Protein AF-A0AAI9C8G8-F1 (afdb_monomer)

pLDDT: mean 75.4, std 15.69, range [45.38, 94.12]

Radius of gyration: 25.97 Å; Cα contacts (8 Å, |Δi|>4): 205; chains: 1; bounding box: 54×42×58 Å

Nearest PDB structures (foldseek):
  4r0k-assembly1_A  TM=8.212E-01  e=2.078E-02  Bacteroides thetaiotaomicron VPI-5482
  3npf-assembly1_B  TM=8.131E-01  e=4.890E-02  Bacteroides ovatus ATCC 8483
  3pvq-assembly1_B  TM=8.186E-01  e=7.720E-02  Bacteroides thetaiotaomicron VPI-5482
  3h41-assembly1_A  TM=6.139E-01  e=8.013E-01  Bacillus cereus ATCC 10987
  6tjb-assembly1_A  TM=3.980E-01  e=1.997E+00  synthetic construct

Organism: Stenotrophomonas maltophilia (NCBI:txid40324)

InterPro domains:
  IPR003646 SH3-like domain, bacterial-type [PF08239] (14-59)

Structure (mmCIF, N/CA/C/O backbone):
data_AF-A0AAI9C8G8-F1
#
_entry.id   AF-A0AAI9C8G8-F1
#
loop_
_atom_site.group_PDB
_atom_site.id
_atom_site.type_symbol
_atom_site.label_atom_id
_atom_site.label_alt_id
_atom_site.label_comp_id
_atom_site.label_asym_id
_atom_site.label_entity_id
_atom_site.label_seq_id
_atom_site.pdbx_PDB_ins_code
_atom_site.Cartn_x
_atom_site.Cartn_y
_atom_site.Cartn_z
_atom_site.occupancy
_atom_site.B_iso_or_equiv
_atom_site.auth_seq_id
_atom_site.auth_comp_id
_atom_site.auth_asym_id
_atom_site.auth_atom_id
_atom_site.pdbx_PDB_model_num
ATOM 1 N N . MET A 1 1 ? -16.874 12.523 9.804 1.00 65.81 1 MET A N 1
ATOM 2 C CA . MET A 1 1 ? -16.805 12.320 8.339 1.00 65.81 1 MET A CA 1
ATOM 3 C C . MET A 1 1 ? -15.520 11.570 8.047 1.00 65.81 1 MET A C 1
ATOM 5 O O . MET A 1 1 ? -14.552 11.804 8.759 1.00 65.81 1 MET A O 1
ATOM 9 N N . ALA A 1 2 ? -15.529 10.634 7.101 1.00 83.88 2 ALA A N 1
ATOM 10 C CA . ALA A 1 2 ? -14.325 9.895 6.739 1.00 83.88 2 ALA A CA 1
ATOM 11 C C . ALA A 1 2 ? -13.574 10.642 5.628 1.00 83.88 2 ALA A C 1
ATOM 13 O O . ALA A 1 2 ? -14.201 11.152 4.702 1.00 83.88 2 ALA A O 1
ATOM 14 N N . GLU A 1 3 ? -12.252 10.714 5.727 1.00 87.56 3 GLU A N 1
ATOM 15 C CA . GLU A 1 3 ? -11.398 11.429 4.778 1.00 87.56 3 GLU A CA 1
ATOM 16 C C . GLU A 1 3 ? -10.596 10.434 3.947 1.00 87.56 3 GLU A C 1
ATOM 18 O O . GLU A 1 3 ? -10.017 9.496 4.492 1.00 87.56 3 GLU A O 1
ATOM 23 N N . THR A 1 4 ? -10.510 10.640 2.635 1.00 90.44 4 THR A N 1
ATOM 24 C CA . THR A 1 4 ? -9.617 9.831 1.796 1.00 90.44 4 THR A CA 1
ATOM 25 C C . THR A 1 4 ? -8.235 10.469 1.786 1.00 90.44 4 THR A C 1
ATOM 27 O O . THR A 1 4 ? -8.086 11.632 1.427 1.00 90.44 4 THR A O 1
ATOM 30 N N . GLN A 1 5 ? -7.225 9.707 2.187 1.00 91.56 5 GLN A N 1
ATOM 31 C CA . GLN A 1 5 ? -5.823 10.110 2.204 1.00 91.56 5 GLN A CA 1
ATOM 32 C C . GLN A 1 5 ? -5.008 9.104 1.390 1.00 91.56 5 GLN A C 1
ATOM 34 O O . GLN A 1 5 ? -5.410 7.954 1.231 1.00 91.56 5 GLN A O 1
ATOM 39 N N . PHE A 1 6 ? -3.838 9.505 0.913 1.00 91.06 6 PHE A N 1
ATOM 40 C CA . PHE A 1 6 ? -2.932 8.633 0.172 1.00 91.06 6 PHE A CA 1
ATOM 41 C C . PHE A 1 6 ? -1.659 8.376 0.969 1.00 91.06 6 PHE A C 1
ATOM 43 O O . PHE A 1 6 ? -1.231 9.203 1.778 1.00 91.06 6 PHE A O 1
ATOM 50 N N . VAL A 1 7 ? -1.048 7.216 0.751 1.00 91.75 7 VAL A N 1
ATOM 51 C CA . VAL A 1 7 ? 0.224 6.859 1.381 1.00 91.75 7 VAL A CA 1
ATOM 52 C C . VAL A 1 7 ? 1.364 7.630 0.719 1.00 91.75 7 VAL A C 1
ATOM 54 O O . VAL A 1 7 ? 1.617 7.430 -0.464 1.00 91.75 7 VAL A O 1
ATOM 57 N N . SER A 1 8 ? 2.087 8.462 1.475 1.00 90.06 8 SER A N 1
ATOM 58 C CA . SER A 1 8 ? 3.183 9.305 0.959 1.00 90.06 8 SER A CA 1
ATOM 59 C C . SER A 1 8 ? 4.558 8.625 0.933 1.00 90.06 8 SER A C 1
ATOM 61 O O . SER A 1 8 ? 5.524 9.193 0.429 1.00 90.06 8 SER A O 1
ATOM 63 N N . THR A 1 9 ? 4.664 7.406 1.461 1.00 87.19 9 THR A N 1
ATOM 64 C CA . THR A 1 9 ? 5.906 6.620 1.556 1.00 87.19 9 THR A CA 1
ATOM 65 C C . THR A 1 9 ? 5.833 5.356 0.705 1.00 87.19 9 THR A C 1
ATOM 67 O O . THR A 1 9 ? 4.749 4.897 0.389 1.00 87.19 9 THR A O 1
ATOM 70 N N . SER A 1 10 ? 6.962 4.731 0.367 1.00 85.62 10 SER A N 1
ATOM 71 C CA . SER A 1 10 ? 6.972 3.484 -0.416 1.00 85.62 10 SER A CA 1
ATOM 72 C C . SER A 1 10 ? 6.298 2.309 0.286 1.00 85.62 10 SER A C 1
ATOM 74 O O . SER A 1 10 ? 5.770 1.408 -0.366 1.00 85.62 10 SER A O 1
ATOM 76 N N . THR A 1 11 ? 6.332 2.278 1.616 1.00 87.44 11 THR A N 1
ATOM 77 C CA . THR A 1 11 ? 5.690 1.229 2.404 1.00 87.44 11 THR A CA 1
ATOM 78 C C . THR A 1 11 ? 5.211 1.798 3.728 1.00 87.44 11 THR A C 1
ATOM 80 O O . THR A 1 11 ? 6.005 2.296 4.527 1.00 87.44 11 THR A O 1
ATOM 83 N N . LEU A 1 12 ? 3.909 1.686 3.981 1.00 90.75 12 LEU A N 1
ATOM 84 C CA . LEU A 1 12 ? 3.279 2.123 5.220 1.00 90.75 12 LEU A CA 1
ATOM 85 C C . LEU A 1 12 ? 2.836 0.919 6.042 1.00 90.75 12 LEU A C 1
ATOM 87 O O . LEU A 1 12 ? 2.094 0.060 5.576 1.00 90.75 12 LEU A O 1
ATOM 91 N N . ASN A 1 13 ? 3.288 0.856 7.290 1.00 92.75 13 ASN A N 1
ATOM 92 C CA . ASN A 1 13 ? 2.928 -0.235 8.184 1.00 92.75 13 ASN A CA 1
ATOM 93 C C . ASN A 1 13 ? 1.539 -0.002 8.782 1.00 92.75 13 ASN A C 1
ATOM 95 O O . ASN A 1 13 ? 1.304 1.008 9.447 1.00 92.75 13 ASN A O 1
ATOM 99 N N . GLN A 1 14 ? 0.659 -0.982 8.607 1.00 92.25 14 GLN A N 1
ATOM 100 C CA . GLN A 1 14 ? -0.638 -1.040 9.262 1.00 92.25 14 GLN A CA 1
ATOM 101 C C . GLN A 1 14 ? -0.499 -1.793 10.583 1.00 92.25 14 GLN A C 1
ATOM 103 O O . GLN A 1 14 ? 0.020 -2.911 10.622 1.00 92.25 14 GLN A O 1
ATOM 108 N N . ARG A 1 15 ? -0.952 -1.182 11.675 1.00 93.62 15 ARG A N 1
ATOM 109 C CA . 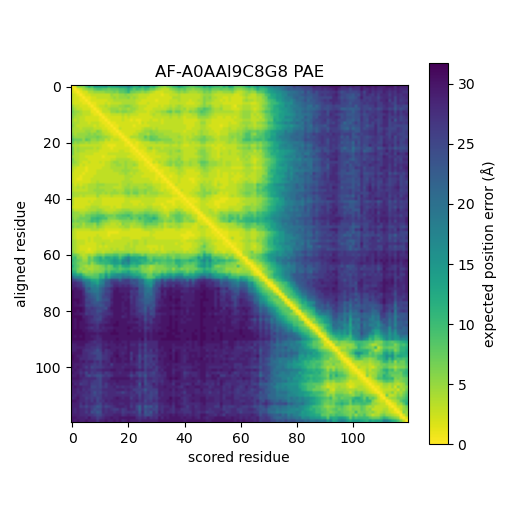ARG A 1 15 ? -0.833 -1.716 13.035 1.00 93.62 15 ARG A CA 1
ATOM 110 C C . ARG A 1 15 ? -2.197 -1.966 13.665 1.00 93.62 15 ARG A C 1
ATOM 112 O O . ARG A 1 15 ? -3.173 -1.317 13.299 1.00 93.62 15 ARG A O 1
ATOM 119 N N . SER A 1 16 ? -2.260 -2.893 14.618 1.00 92.25 16 SER A N 1
ATOM 120 C CA . SER A 1 16 ? -3.485 -3.195 15.380 1.00 92.25 16 SER A CA 1
ATOM 121 C C . SER A 1 16 ? -3.882 -2.080 16.356 1.00 92.25 16 SER A C 1
ATOM 123 O O . SER A 1 16 ? -5.043 -1.932 16.717 1.00 92.25 16 SER A O 1
ATOM 125 N N . SER A 1 17 ? -2.913 -1.283 16.799 1.00 90.44 17 SER A N 1
ATOM 126 C CA . SER A 1 17 ? -3.096 -0.148 17.706 1.00 90.44 17 SER A CA 1
ATOM 127 C C . SER A 1 17 ? -2.006 0.901 17.453 1.00 90.44 17 SER A C 1
ATOM 129 O O . SER A 1 17 ? -0.997 0.585 16.804 1.00 90.44 17 SER A O 1
ATOM 131 N N . PRO A 1 18 ? -2.166 2.141 17.950 1.00 87.44 18 PRO A N 1
ATOM 132 C CA . PRO A 1 18 ? -1.075 3.110 18.009 1.00 87.44 18 PRO A CA 1
ATOM 133 C C . PRO A 1 18 ? 0.150 2.472 18.674 1.00 87.44 18 PRO A C 1
ATOM 135 O O . PRO A 1 18 ? 0.033 1.929 19.769 1.00 87.44 18 PRO A O 1
ATOM 138 N N . ASN A 1 19 ? 1.302 2.465 17.997 1.00 85.94 19 ASN A N 1
ATOM 139 C CA . ASN A 1 19 ? 2.525 1.767 18.437 1.00 85.94 19 ASN A CA 1
ATOM 140 C C . ASN A 1 19 ? 2.405 0.240 18.655 1.00 85.94 19 ASN A C 1
ATOM 142 O O . ASN A 1 19 ? 3.329 -0.382 19.171 1.00 85.94 19 ASN A O 1
ATOM 146 N N . GLY A 1 20 ? 1.314 -0.392 18.221 1.00 87.12 20 GLY A N 1
ATOM 147 C CA . GLY A 1 20 ? 1.078 -1.827 18.383 1.00 87.12 20 GLY A CA 1
ATOM 148 C C . GLY A 1 20 ? 1.799 -2.716 17.374 1.00 87.12 20 GLY A C 1
ATOM 149 O O . GLY A 1 20 ? 2.660 -2.279 16.601 1.00 87.12 20 GLY A O 1
ATOM 150 N N . LYS A 1 21 ? 1.393 -3.988 17.333 1.00 91.38 21 LYS A N 1
ATOM 151 C CA . LYS A 1 21 ? 1.914 -4.976 16.382 1.00 91.38 21 LYS A CA 1
ATOM 152 C C . LYS A 1 21 ? 1.552 -4.592 14.947 1.00 91.38 21 LYS A C 1
ATOM 154 O O . LYS A 1 21 ? 0.435 -4.157 14.669 1.00 91.38 21 LYS A O 1
ATOM 159 N N . ILE A 1 22 ? 2.498 -4.786 14.031 1.00 92.88 22 ILE A N 1
ATOM 160 C CA . ILE A 1 22 ? 2.269 -4.631 12.591 1.00 92.88 22 ILE A CA 1
ATOM 161 C C . ILE A 1 22 ? 1.449 -5.831 12.108 1.00 92.88 22 ILE A C 1
ATOM 163 O O . ILE A 1 22 ? 1.879 -6.974 12.245 1.00 9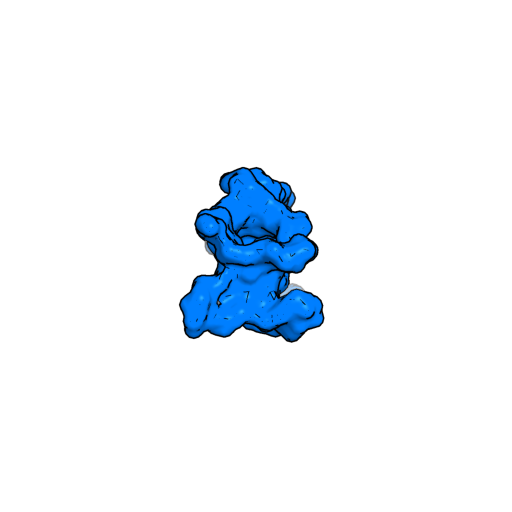2.88 22 ILE A O 1
ATOM 167 N N . ILE A 1 23 ? 0.266 -5.552 11.566 1.00 91.25 23 ILE A N 1
ATOM 168 C CA . ILE A 1 23 ? -0.693 -6.537 11.043 1.00 91.25 23 ILE A CA 1
ATOM 169 C C . ILE A 1 23 ? -0.728 -6.564 9.513 1.00 91.25 23 ILE A C 1
ATOM 171 O O . ILE A 1 23 ? -1.267 -7.497 8.932 1.00 91.25 23 ILE A O 1
ATOM 175 N N . GLY A 1 24 ? -0.151 -5.554 8.858 1.00 89.81 24 GLY A N 1
ATOM 176 C CA . GLY A 1 24 ? -0.139 -5.446 7.406 1.00 89.81 24 GLY A CA 1
ATOM 177 C C . GLY A 1 24 ? 0.771 -4.330 6.908 1.00 89.81 24 GLY A C 1
ATOM 178 O O . GLY A 1 24 ? 1.378 -3.595 7.693 1.00 89.81 24 GLY A O 1
ATOM 179 N N . ARG A 1 25 ? 0.870 -4.207 5.584 1.00 90.12 25 ARG A N 1
ATOM 180 C CA . ARG A 1 25 ? 1.626 -3.156 4.897 1.00 90.12 25 ARG A CA 1
ATOM 181 C C . ARG A 1 25 ? 0.824 -2.651 3.704 1.00 90.12 25 ARG A C 1
ATOM 183 O O . ARG A 1 25 ? 0.168 -3.446 3.041 1.00 90.12 25 ARG A O 1
ATOM 190 N N . LEU A 1 26 ? 0.899 -1.352 3.459 1.00 89.19 26 LEU A N 1
ATOM 191 C CA . LEU A 1 26 ? 0.291 -0.655 2.330 1.00 89.19 26 LEU A CA 1
ATOM 192 C C . LEU A 1 26 ? 1.404 -0.132 1.424 1.00 89.19 26 LEU A C 1
ATOM 194 O O . LEU A 1 26 ? 2.471 0.248 1.926 1.00 89.19 26 LEU A O 1
ATOM 198 N N . ALA A 1 27 ? 1.174 -0.131 0.115 1.00 87.88 27 ALA A 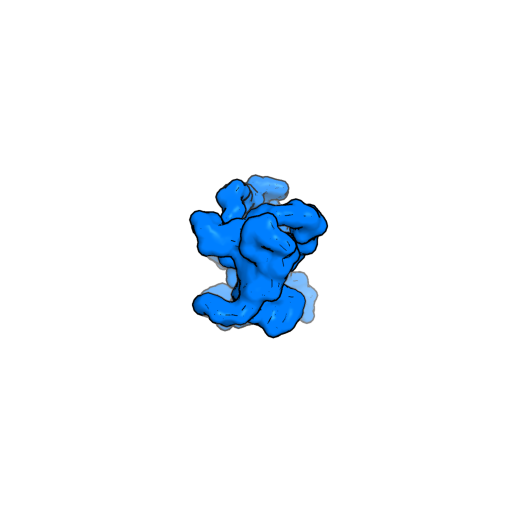N 1
ATOM 199 C CA . ALA A 1 27 ? 2.120 0.418 -0.839 1.00 87.88 27 ALA A CA 1
ATOM 200 C C . ALA A 1 27 ? 1.994 1.946 -0.895 1.00 87.88 27 ALA A C 1
ATOM 202 O O . ALA A 1 27 ? 0.991 2.537 -0.490 1.00 87.88 27 ALA A O 1
ATOM 203 N N . GLY A 1 28 ? 3.041 2.604 -1.382 1.00 86.06 28 GLY A N 1
ATOM 204 C CA . GLY A 1 28 ? 2.976 4.034 -1.657 1.00 86.06 28 GLY A CA 1
ATOM 205 C C . GLY A 1 28 ? 1.978 4.356 -2.755 1.00 86.06 28 GLY A C 1
ATOM 206 O O . GLY A 1 28 ? 1.906 3.655 -3.761 1.00 86.06 28 GLY A O 1
ATOM 207 N N . GLY A 1 29 ? 1.218 5.431 -2.559 1.00 85.88 29 GLY A N 1
ATOM 208 C CA . GLY A 1 29 ? 0.153 5.839 -3.469 1.00 85.88 29 GLY A CA 1
ATOM 209 C C . GLY A 1 29 ? -1.179 5.120 -3.251 1.00 85.88 29 GLY A C 1
ATOM 210 O O . GLY A 1 29 ? -2.169 5.553 -3.835 1.00 85.88 29 GLY A O 1
ATOM 211 N N . ASP A 1 30 ? -1.249 4.098 -2.389 1.00 86.88 30 ASP A N 1
ATOM 212 C CA . ASP A 1 30 ? -2.533 3.500 -2.011 1.00 86.88 30 ASP A CA 1
ATOM 213 C C . ASP A 1 30 ? -3.438 4.545 -1.345 1.00 86.88 30 ASP A C 1
ATOM 215 O O . ASP A 1 30 ? -2.999 5.332 -0.497 1.00 86.88 30 ASP A O 1
ATOM 219 N N . SER A 1 31 ? -4.720 4.534 -1.710 1.00 89.25 31 SER A N 1
ATOM 220 C CA . SER A 1 31 ? -5.752 5.343 -1.065 1.00 89.25 31 SER A CA 1
ATOM 221 C C . SER A 1 31 ? -6.284 4.634 0.179 1.00 89.25 31 SER A C 1
ATOM 223 O O . SER A 1 31 ? -6.744 3.493 0.104 1.00 89.25 31 SER A O 1
ATOM 225 N N . VAL A 1 32 ? -6.284 5.322 1.316 1.00 90.88 32 VAL A N 1
ATOM 226 C CA . VAL A 1 32 ? -6.860 4.853 2.576 1.00 90.88 32 VAL A CA 1
ATOM 227 C C . VAL A 1 32 ? -7.913 5.822 3.086 1.00 90.88 32 VAL A C 1
ATOM 229 O O . VAL A 1 32 ? -7.745 7.038 3.045 1.00 90.88 32 VAL A O 1
ATOM 232 N N . VAL A 1 33 ? -8.999 5.270 3.616 1.00 91.69 33 VAL A N 1
ATOM 233 C CA . VAL A 1 33 ? -10.069 6.054 4.232 1.00 91.69 33 VAL A CA 1
ATOM 234 C C . VAL A 1 33 ? -9.786 6.180 5.723 1.00 91.69 33 VAL A C 1
ATOM 236 O O . VAL A 1 33 ? -9.782 5.184 6.445 1.00 91.69 33 VAL A O 1
ATOM 239 N N . VAL A 1 34 ? -9.530 7.398 6.185 1.00 92.62 34 VAL A N 1
ATOM 240 C CA . VAL A 1 34 ? -9.314 7.740 7.589 1.00 92.62 34 VAL A CA 1
ATOM 241 C C . VAL A 1 34 ? -10.654 8.059 8.237 1.00 92.62 34 VAL A C 1
ATOM 243 O O . VAL A 1 34 ? -11.339 9.002 7.854 1.00 92.62 34 VAL A O 1
ATOM 246 N N . TYR A 1 35 ? -11.016 7.273 9.244 1.00 91.88 35 TYR A N 1
ATOM 247 C CA . TYR A 1 35 ? -12.245 7.449 10.017 1.00 91.88 35 TYR A CA 1
ATOM 248 C C . TYR A 1 35 ? -12.030 8.322 11.251 1.00 91.88 35 TYR A C 1
ATOM 250 O O . TYR A 1 35 ? -12.934 9.039 11.666 1.00 91.88 35 TYR A O 1
ATOM 258 N N . GLU A 1 36 ? -10.840 8.243 11.848 1.00 89.50 36 GLU A N 1
ATOM 259 C CA . GLU A 1 36 ? -10.508 8.940 13.088 1.00 89.50 36 GLU A CA 1
ATOM 260 C C . GLU A 1 36 ? -9.011 9.254 13.118 1.00 89.50 36 GLU A C 1
ATOM 262 O O . GLU A 1 36 ? -8.197 8.441 12.675 1.00 89.50 36 GLU A O 1
ATOM 267 N N . ARG A 1 37 ? -8.627 10.413 13.656 1.00 89.44 37 ARG A N 1
ATOM 268 C CA . ARG A 1 37 ? -7.225 10.755 13.921 1.00 89.44 37 ARG A CA 1
ATOM 269 C C . ARG A 1 37 ? -7.021 10.915 15.417 1.00 89.44 37 ARG A C 1
ATOM 271 O O . ARG A 1 37 ? -7.738 11.665 16.070 1.00 89.44 37 ARG A O 1
ATOM 278 N N . LYS A 1 38 ? -6.012 10.230 15.943 1.00 88.44 38 LYS A N 1
ATOM 279 C CA . LYS A 1 38 ? -5.612 10.276 17.345 1.00 88.44 38 LYS A CA 1
ATOM 280 C C . LYS A 1 38 ? -4.122 10.591 17.428 1.00 88.44 38 LYS A C 1
ATOM 282 O O . LYS A 1 38 ? -3.273 9.700 17.362 1.00 88.44 38 LYS A O 1
ATOM 287 N N . GLY A 1 39 ? -3.812 11.882 17.532 1.00 89.50 39 GLY A N 1
ATOM 288 C CA . GLY A 1 39 ? -2.438 12.387 17.517 1.00 89.50 39 GLY A CA 1
ATOM 289 C C . GLY A 1 39 ? -1.720 12.026 16.214 1.00 89.50 39 GLY A C 1
ATOM 290 O O . GLY A 1 39 ? -2.190 12.346 15.124 1.00 89.50 39 GLY A O 1
ATOM 291 N N . GLU A 1 40 ? -0.598 11.313 16.321 1.00 91.75 40 GLU A N 1
ATOM 292 C CA . GLU A 1 40 ? 0.211 10.898 15.163 1.00 91.75 40 GLU A CA 1
ATOM 293 C C . GLU A 1 40 ? -0.340 9.672 14.417 1.00 91.75 40 GLU A C 1
ATOM 295 O O . GLU A 1 40 ? 0.273 9.205 13.456 1.00 91.75 40 GLU A O 1
ATOM 300 N N . TRP A 1 41 ? -1.490 9.147 14.843 1.00 93.50 41 TRP A N 1
ATOM 301 C CA . TRP A 1 41 ? -2.089 7.935 14.298 1.00 93.50 41 TRP A CA 1
ATOM 302 C C . TRP A 1 41 ? -3.448 8.212 13.665 1.00 93.50 41 TRP A C 1
ATOM 304 O O . TRP A 1 41 ? -4.276 8.930 14.218 1.00 93.50 41 TRP A O 1
ATOM 314 N N . ALA A 1 42 ? -3.695 7.589 12.522 1.00 93.56 42 ALA A N 1
ATOM 315 C CA . ALA A 1 42 ? -4.960 7.618 11.810 1.00 93.56 42 ALA A CA 1
ATOM 316 C C . ALA A 1 42 ? -5.567 6.214 11.790 1.00 93.56 42 ALA A C 1
ATOM 318 O O . ALA A 1 42 ? -4.908 5.236 11.421 1.00 93.56 42 ALA A O 1
ATOM 319 N N . ARG A 1 43 ? -6.832 6.104 12.188 1.00 92.75 43 ARG A N 1
ATOM 320 C CA . ARG A 1 43 ? -7.618 4.879 12.104 1.00 92.75 43 ARG A CA 1
ATOM 321 C C . ARG A 1 43 ? -8.191 4.753 10.700 1.00 92.75 43 ARG A C 1
ATOM 323 O O . ARG A 1 43 ? -9.006 5.569 10.283 1.00 92.75 43 ARG A O 1
ATOM 330 N N . VAL A 1 44 ? -7.816 3.682 10.008 1.00 92.62 44 VAL A N 1
ATOM 331 C CA . VAL A 1 44 ? -8.231 3.374 8.625 1.00 92.62 44 VAL A CA 1
ATOM 332 C C . VAL A 1 44 ? -9.197 2.189 8.545 1.00 92.62 44 VAL A C 1
ATOM 334 O O . VAL A 1 44 ? -9.228 1.434 7.580 1.00 92.62 44 VAL A O 1
ATOM 337 N N . SER A 1 45 ? -9.948 1.965 9.619 1.00 90.50 45 SER A N 1
ATOM 338 C CA . SER A 1 45 ? -10.906 0.863 9.753 1.00 90.50 45 SER A CA 1
ATOM 339 C C . SER A 1 45 ? -12.255 1.423 10.164 1.00 90.50 45 SER A C 1
ATOM 341 O O . SER A 1 45 ? -12.317 2.251 11.076 1.00 90.50 45 SER A O 1
ATOM 343 N N . ALA A 1 46 ? -13.311 0.941 9.514 1.00 84.75 46 ALA A N 1
ATOM 344 C CA . ALA A 1 46 ? -14.680 1.277 9.867 1.00 84.75 46 ALA A CA 1
ATOM 345 C C . ALA A 1 46 ? -15.037 0.792 11.287 1.00 84.75 46 ALA A C 1
ATOM 347 O O . ALA A 1 46 ? -14.282 0.070 11.953 1.00 84.75 46 ALA A O 1
ATOM 348 N N . GLN A 1 47 ? -16.210 1.190 11.772 1.00 79.38 47 GLN A N 1
ATOM 349 C CA . GLN A 1 47 ? -16.750 0.618 13.001 1.00 79.38 47 GLN A CA 1
ATOM 350 C C . GLN A 1 47 ? -17.164 -0.845 12.761 1.00 79.38 47 GLN A C 1
ATOM 352 O O . GLN A 1 47 ? -17.679 -1.172 11.697 1.00 79.38 47 GLN A O 1
ATOM 357 N N . GLY A 1 48 ? -16.885 -1.734 13.719 1.00 79.88 48 GLY A N 1
ATOM 358 C CA . GLY A 1 48 ? -17.196 -3.171 13.620 1.00 79.88 48 GLY A CA 1
ATOM 359 C C . GLY A 1 48 ? -16.123 -4.053 12.963 1.00 79.88 48 GLY A C 1
ATOM 360 O O . GLY A 1 48 ? -16.202 -5.271 13.060 1.00 79.88 48 GLY A O 1
ATOM 361 N N . VAL A 1 49 ? -15.082 -3.473 12.356 1.00 85.69 49 VAL A N 1
ATOM 362 C CA . VAL A 1 49 ? -13.899 -4.206 11.858 1.00 85.69 49 VAL A CA 1
ATOM 363 C C . VAL A 1 49 ? -12.694 -4.011 12.784 1.00 85.69 49 VAL A C 1
ATOM 365 O O . VAL A 1 49 ? -12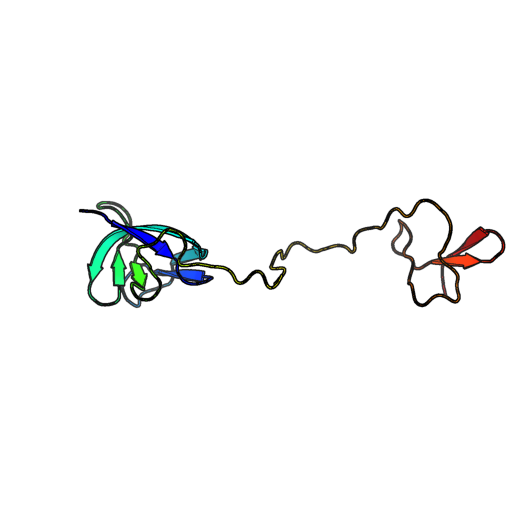.619 -2.991 13.478 1.00 85.69 49 VAL A O 1
ATOM 368 N N . PRO A 1 50 ? -11.728 -4.958 12.808 1.00 85.56 50 PRO A N 1
ATOM 369 C CA . PRO A 1 50 ? -10.545 -4.851 13.655 1.00 85.56 50 PRO A CA 1
ATOM 370 C C . PRO A 1 50 ? -9.813 -3.534 13.410 1.00 85.56 50 PRO A C 1
ATOM 372 O O . PRO A 1 50 ? -9.540 -3.158 12.263 1.00 85.56 50 PRO A O 1
ATOM 375 N N . ALA A 1 51 ? -9.505 -2.850 14.513 1.00 87.06 51 ALA A N 1
ATOM 376 C CA . ALA A 1 51 ? -8.898 -1.535 14.487 1.00 87.06 51 ALA A CA 1
ATOM 377 C C . ALA A 1 51 ? -7.548 -1.590 13.764 1.00 87.06 51 ALA A C 1
ATOM 379 O O . ALA A 1 51 ? -6.623 -2.302 14.151 1.00 87.06 51 ALA A O 1
ATOM 380 N N . LYS A 1 52 ? -7.457 -0.823 12.686 1.00 92.56 52 LYS A N 1
ATOM 381 C CA . LYS A 1 52 ? -6.257 -0.667 11.875 1.00 92.56 52 LYS A CA 1
ATOM 382 C C . LYS A 1 52 ? -5.797 0.772 11.960 1.00 92.56 52 LYS A C 1
ATOM 384 O O . LYS A 1 52 ? -6.548 1.685 11.615 1.00 92.56 52 LYS A O 1
ATOM 389 N N . TRP A 1 53 ? -4.560 0.945 12.394 1.00 94.12 53 TRP A N 1
ATOM 390 C CA . TRP A 1 53 ? -3.923 2.230 12.619 1.00 94.12 53 TRP A CA 1
ATOM 391 C C . TRP A 1 53 ? -2.716 2.385 11.708 1.00 94.12 53 TRP A C 1
ATOM 393 O O . TRP A 1 53 ? -1.929 1.454 11.528 1.00 94.12 53 TRP A O 1
ATOM 403 N N . VAL A 1 54 ? -2.566 3.574 11.145 1.00 94.06 54 VAL A N 1
ATOM 404 C CA . VAL A 1 54 ? -1.427 3.966 10.317 1.00 94.06 54 VAL A CA 1
ATOM 405 C C . VAL A 1 54 ? -0.886 5.309 10.797 1.00 94.06 54 VAL A C 1
ATOM 407 O O . VAL A 1 54 ? -1.586 6.055 11.476 1.00 94.06 54 VAL A O 1
ATOM 410 N N . SER A 1 55 ? 0.370 5.611 10.480 1.00 93.94 55 SER A N 1
ATOM 411 C CA . SER A 1 55 ? 0.980 6.884 10.875 1.00 93.94 55 SER A CA 1
ATOM 412 C C . SER A 1 55 ? 0.446 8.027 10.016 1.00 93.94 55 SER A C 1
ATOM 414 O O . SER A 1 55 ? 0.614 8.008 8.798 1.00 93.94 55 SER A O 1
ATOM 416 N N . SER A 1 56 ? -0.140 9.042 10.650 1.00 91.25 56 SER A N 1
ATOM 417 C CA . SER A 1 56 ? -0.676 10.233 9.982 1.00 91.25 56 SER A CA 1
ATOM 418 C C . SER A 1 56 ? 0.407 11.040 9.262 1.00 91.25 56 SER A C 1
ATOM 420 O O . SER A 1 56 ? 0.128 11.651 8.238 1.00 91.25 56 SER A O 1
ATOM 422 N N . LYS A 1 57 ? 1.655 11.009 9.756 1.00 90.69 57 LYS A N 1
ATOM 423 C CA . LYS A 1 57 ? 2.813 11.685 9.135 1.00 90.69 57 LYS A CA 1
ATOM 424 C C . LYS A 1 57 ? 3.160 11.134 7.751 1.00 90.69 57 LYS A C 1
ATOM 426 O O . LYS A 1 57 ? 3.790 11.813 6.950 1.00 90.69 57 LYS A O 1
ATOM 431 N N . LEU A 1 58 ? 2.782 9.884 7.501 1.00 90.81 58 LEU A N 1
ATOM 432 C CA . LEU A 1 58 ? 3.049 9.161 6.259 1.00 90.81 58 LEU A CA 1
ATOM 433 C C . LEU A 1 58 ? 1.809 9.112 5.351 1.00 90.81 58 LEU A C 1
ATOM 435 O O . LEU A 1 58 ? 1.747 8.310 4.417 1.00 90.81 58 LEU A O 1
ATOM 439 N N . LEU A 1 59 ? 0.815 9.950 5.652 1.00 90.38 59 LEU A N 1
ATOM 440 C CA . LEU A 1 59 ? -0.368 10.175 4.839 1.00 90.38 59 LEU A CA 1
ATOM 441 C C . LEU A 1 59 ? -0.323 11.575 4.233 1.00 90.38 59 LEU A C 1
ATOM 443 O O . LEU A 1 59 ? 0.267 12.500 4.787 1.00 90.38 59 LEU A O 1
ATOM 447 N N . CYS A 1 60 ? -1.006 11.742 3.112 1.00 89.38 60 CYS A N 1
ATOM 448 C CA . CYS A 1 60 ? -1.171 13.023 2.445 1.00 89.38 60 CYS A CA 1
ATOM 449 C C . CYS A 1 60 ? -2.598 13.162 1.904 1.00 89.38 60 CYS A C 1
ATOM 451 O O . CYS A 1 60 ? -3.275 12.167 1.649 1.00 89.38 60 CYS A O 1
ATOM 453 N N . SER A 1 61 ? -3.052 14.396 1.709 1.00 85.12 61 SER A N 1
ATOM 454 C CA . SER A 1 61 ? -4.414 14.673 1.231 1.00 85.12 61 SER A CA 1
ATOM 455 C C . SER A 1 61 ? -4.544 14.717 -0.295 1.00 85.12 61 SER A C 1
ATOM 457 O O . SER A 1 61 ? -5.652 14.672 -0.814 1.00 85.12 61 SER A O 1
ATOM 459 N N . GLY A 1 62 ? -3.430 14.797 -1.031 1.00 80.19 62 GLY A N 1
ATOM 460 C CA . GLY A 1 62 ? -3.430 14.914 -2.493 1.00 80.19 62 GLY A CA 1
ATOM 461 C C . GLY A 1 62 ? -3.125 13.597 -3.207 1.00 80.19 62 GLY A C 1
ATOM 462 O O . GLY A 1 62 ? -2.160 12.915 -2.856 1.00 80.19 62 GLY A O 1
ATOM 463 N N . SER A 1 63 ? -3.880 13.297 -4.269 1.00 67.50 63 SER A N 1
ATOM 464 C CA . SER A 1 63 ? -3.795 12.095 -5.125 1.00 67.50 63 SER A CA 1
ATOM 465 C C . SER A 1 63 ? -2.538 12.006 -6.012 1.00 67.50 63 SER A C 1
ATOM 467 O O . SER A 1 63 ? -2.572 11.488 -7.122 1.00 67.50 63 SER A O 1
ATOM 469 N N . GLY A 1 64 ? -1.410 12.526 -5.536 1.00 70.25 64 GLY A N 1
ATOM 470 C CA . GLY A 1 64 ? -0.134 12.554 -6.255 1.00 70.25 64 GLY A CA 1
ATOM 471 C C . GLY A 1 64 ? 1.060 12.892 -5.366 1.00 70.25 64 GLY A C 1
ATOM 472 O O . GLY A 1 64 ? 2.133 13.213 -5.870 1.00 70.25 64 GLY A O 1
ATOM 473 N N . CYS A 1 65 ? 0.890 12.846 -4.039 1.00 79.94 65 CYS A N 1
ATOM 474 C CA . CYS A 1 65 ? 1.982 13.136 -3.111 1.00 79.94 65 CYS A CA 1
ATOM 475 C C . CYS A 1 65 ? 3.080 12.065 -3.161 1.00 79.94 65 CYS A C 1
ATOM 477 O O . CYS A 1 65 ? 4.250 12.355 -2.918 1.00 79.94 65 CYS A O 1
ATOM 479 N N . TYR A 1 66 ? 2.704 10.827 -3.491 1.00 81.94 66 TYR A N 1
ATOM 480 C CA . TYR A 1 66 ? 3.640 9.741 -3.686 1.00 81.94 66 TYR A CA 1
ATOM 481 C C . TYR A 1 66 ? 4.047 9.705 -5.148 1.00 81.94 66 TYR A C 1
ATOM 483 O O . TYR A 1 66 ? 3.377 9.124 -5.998 1.00 81.94 66 TYR A O 1
ATOM 491 N N . ARG A 1 67 ? 5.168 10.360 -5.432 1.00 74.88 67 ARG A N 1
ATOM 492 C CA . ARG A 1 67 ? 5.891 10.187 -6.685 1.00 74.88 67 ARG A CA 1
ATOM 493 C C . ARG A 1 67 ? 6.982 9.166 -6.403 1.00 74.88 67 ARG A C 1
ATOM 495 O O . ARG A 1 67 ? 8.005 9.560 -5.834 1.00 74.88 67 ARG A O 1
ATOM 502 N N . PRO A 1 68 ? 6.804 7.877 -6.753 1.00 67.56 68 PRO A N 1
ATOM 503 C CA . PRO A 1 68 ? 7.956 7.002 -6.822 1.00 67.56 68 PRO A CA 1
ATOM 504 C C . PRO A 1 68 ? 8.884 7.676 -7.825 1.00 67.56 68 PRO A C 1
ATOM 506 O O . PRO A 1 68 ? 8.527 7.864 -8.990 1.00 67.56 68 PRO A O 1
ATOM 509 N N . THR A 1 69 ? 10.024 8.180 -7.355 1.00 62.00 69 THR A N 1
ATOM 510 C CA . THR A 1 69 ? 11.027 8.694 -8.272 1.00 62.00 69 THR A CA 1
ATOM 511 C C . THR A 1 69 ? 11.315 7.540 -9.206 1.00 62.00 69 THR A C 1
ATOM 513 O O . THR A 1 69 ? 11.722 6.464 -8.773 1.00 62.00 69 THR A O 1
ATOM 516 N N . ASN A 1 70 ? 11.018 7.741 -10.486 1.00 54.72 70 ASN A N 1
ATOM 517 C CA . ASN A 1 70 ? 11.205 6.758 -11.540 1.00 54.72 70 ASN A CA 1
ATOM 518 C C . ASN A 1 70 ? 12.709 6.576 -11.820 1.00 54.72 70 ASN A C 1
ATOM 520 O O . ASN A 1 70 ? 13.150 6.540 -12.962 1.00 54.72 70 ASN A O 1
ATOM 524 N N . ARG A 1 71 ? 13.534 6.477 -10.771 1.00 53.72 71 ARG A N 1
ATOM 525 C CA . ARG A 1 71 ? 14.748 5.696 -10.870 1.00 53.72 71 ARG A CA 1
ATOM 526 C C . ARG A 1 71 ? 14.245 4.258 -10.969 1.00 53.72 71 ARG A C 1
ATOM 528 O O . ARG A 1 71 ? 13.497 3.842 -10.085 1.00 53.72 71 ARG A O 1
ATOM 535 N N . PRO A 1 72 ? 14.579 3.514 -12.029 1.00 48.50 72 PRO A N 1
ATOM 536 C CA . PRO A 1 72 ? 14.154 2.133 -12.168 1.00 48.50 72 PRO A CA 1
ATOM 537 C C . PRO A 1 72 ? 14.852 1.306 -11.085 1.00 48.50 72 PRO A C 1
ATOM 539 O O . PRO A 1 72 ? 15.897 0.704 -11.307 1.00 48.50 72 PRO A O 1
ATOM 542 N N . VAL A 1 73 ? 14.305 1.299 -9.873 1.00 52.69 73 VAL A N 1
ATOM 543 C CA . VAL A 1 73 ? 14.632 0.302 -8.864 1.00 52.69 73 VAL A CA 1
ATOM 544 C C . VAL A 1 73 ? 13.664 -0.832 -9.128 1.00 52.69 73 VAL A C 1
ATOM 546 O O . VAL A 1 73 ? 12.562 -0.878 -8.590 1.00 52.69 73 VAL A O 1
ATOM 549 N N . SER A 1 74 ? 14.076 -1.702 -10.050 1.00 52.78 74 SER A N 1
ATOM 550 C CA . SER A 1 74 ? 13.489 -3.016 -10.282 1.00 52.78 74 SER A CA 1
ATOM 551 C C . SER A 1 74 ? 13.284 -3.732 -8.948 1.00 52.78 74 SER A C 1
ATOM 553 O O . SER A 1 74 ? 14.169 -4.419 -8.447 1.00 52.78 74 SER A O 1
ATOM 555 N N . SER A 1 75 ? 12.096 -3.594 -8.371 1.00 58.38 75 SER A N 1
ATOM 556 C CA . SER A 1 75 ? 11.598 -4.435 -7.288 1.00 58.38 75 SER A CA 1
ATOM 557 C C . SER A 1 75 ? 10.547 -5.413 -7.809 1.00 58.38 75 SER A C 1
ATOM 559 O O . SER A 1 75 ? 9.659 -5.842 -7.084 1.00 58.38 75 SER A O 1
ATOM 561 N N . SER A 1 76 ? 10.708 -5.882 -9.050 1.00 53.97 76 SE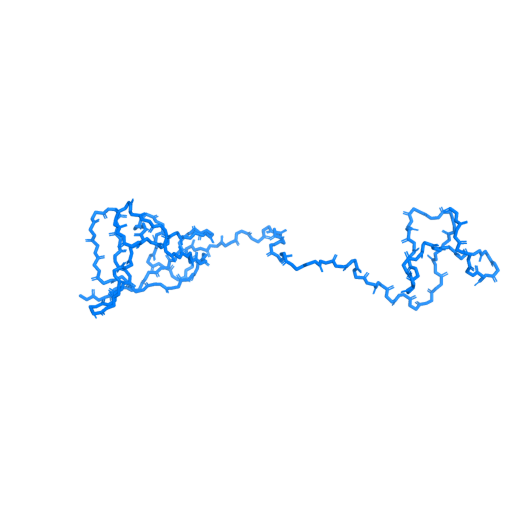R A N 1
ATOM 562 C CA . SER A 1 76 ? 10.266 -7.233 -9.381 1.00 53.97 76 SER A CA 1
ATOM 563 C C . SER A 1 76 ? 11.322 -8.216 -8.895 1.00 53.97 76 SER A C 1
ATOM 565 O O . SER A 1 76 ? 12.188 -8.663 -9.640 1.00 53.97 76 SER A O 1
ATOM 567 N N . ARG A 1 77 ? 11.195 -8.619 -7.627 1.00 57.88 77 ARG A N 1
ATOM 568 C CA . ARG A 1 77 ? 11.572 -9.976 -7.215 1.00 57.88 77 ARG A CA 1
ATOM 569 C C . ARG A 1 77 ? 10.612 -10.961 -7.887 1.00 57.88 77 ARG A C 1
ATOM 571 O O . ARG A 1 77 ? 9.755 -11.562 -7.253 1.00 57.88 77 ARG A O 1
ATOM 578 N N . LYS A 1 78 ? 10.751 -11.123 -9.192 1.00 51.97 78 LYS A N 1
ATOM 579 C CA . LYS A 1 78 ? 10.528 -12.409 -9.837 1.00 51.97 78 LYS A CA 1
ATOM 580 C C . LYS A 1 78 ? 11.868 -12.726 -10.443 1.00 51.97 78 LYS A C 1
ATOM 582 O O . LYS A 1 78 ? 12.416 -11.866 -11.118 1.00 51.97 78 LYS A O 1
ATOM 587 N N . ASN A 1 79 ? 12.403 -13.899 -10.121 1.00 52.28 79 ASN A N 1
ATOM 588 C CA . ASN A 1 79 ? 13.588 -14.464 -10.748 1.00 52.28 79 ASN A CA 1
ATOM 589 C C . ASN A 1 79 ? 13.588 -14.117 -12.238 1.00 52.28 79 ASN A C 1
ATOM 591 O O . ASN A 1 79 ? 12.929 -14.792 -13.032 1.00 52.28 79 ASN A O 1
ATOM 595 N N . LEU A 1 80 ? 14.312 -13.058 -12.602 1.00 51.12 80 LEU A N 1
ATOM 596 C CA . LEU A 1 80 ? 14.675 -12.780 -13.972 1.00 51.12 80 LEU A CA 1
ATOM 597 C C . LEU A 1 80 ? 15.701 -13.860 -14.278 1.00 51.12 80 LEU A C 1
ATOM 599 O O . LEU A 1 80 ? 16.907 -13.663 -14.162 1.00 51.12 80 LEU A O 1
ATOM 603 N N . ARG A 1 81 ? 15.195 -15.055 -14.610 1.00 52.94 81 ARG A N 1
ATOM 604 C CA . ARG A 1 81 ? 15.920 -15.952 -15.499 1.00 52.94 81 ARG A CA 1
ATOM 605 C C . ARG A 1 81 ? 16.425 -15.040 -16.615 1.00 52.94 81 ARG A C 1
ATOM 607 O O . ARG A 1 81 ? 15.591 -14.293 -17.140 1.00 52.94 81 ARG A O 1
ATOM 614 N N . PRO A 1 82 ? 17.738 -15.016 -16.906 1.00 45.38 82 PRO A N 1
ATOM 615 C CA . PRO A 1 82 ? 18.247 -14.152 -17.951 1.00 45.38 82 PRO A CA 1
ATOM 616 C C . PRO A 1 82 ? 17.371 -14.401 -19.166 1.00 45.38 82 PRO A C 1
ATOM 618 O O . PRO A 1 82 ? 17.161 -15.566 -19.525 1.00 45.38 82 PRO A O 1
ATOM 621 N N . ALA A 1 83 ? 16.764 -13.329 -19.680 1.00 48.09 83 ALA A N 1
ATOM 622 C CA . ALA A 1 83 ? 15.959 -13.388 -20.881 1.00 48.09 83 ALA A CA 1
ATOM 623 C C . ALA A 1 83 ? 16.771 -14.207 -21.883 1.00 48.09 83 ALA A C 1
ATOM 625 O O . ALA A 1 83 ? 17.902 -13.841 -22.211 1.00 48.09 83 ALA A O 1
ATOM 626 N N . ARG A 1 84 ? 16.256 -15.387 -22.247 1.00 47.06 84 ARG A N 1
ATOM 627 C CA . ARG A 1 84 ? 16.809 -16.160 -23.349 1.00 47.06 84 ARG A CA 1
ATOM 628 C C . ARG A 1 84 ? 16.611 -15.255 -24.544 1.00 47.06 84 ARG A C 1
ATOM 630 O O . ARG A 1 84 ? 15.498 -15.124 -25.036 1.00 47.06 84 ARG A O 1
ATOM 637 N N . SER A 1 85 ? 17.660 -14.537 -24.915 1.00 47.12 85 SER A N 1
ATOM 638 C CA . SER A 1 85 ? 17.689 -13.848 -26.182 1.00 47.12 85 SER A CA 1
ATOM 639 C C . SER A 1 85 ? 17.684 -14.958 -27.223 1.00 47.12 85 SER A C 1
ATOM 641 O O . SER A 1 85 ? 18.724 -15.554 -27.505 1.00 47.12 85 SER A O 1
ATOM 643 N N . ASP A 1 86 ? 16.494 -15.296 -27.712 1.00 45.66 86 ASP A N 1
ATOM 644 C CA . ASP A 1 86 ? 16.290 -16.006 -28.967 1.00 45.66 86 ASP A CA 1
ATOM 645 C C . ASP A 1 86 ? 16.846 -15.109 -30.079 1.00 45.66 86 ASP A C 1
ATOM 647 O O . ASP A 1 86 ? 16.125 -14.407 -30.780 1.00 45.66 86 ASP A O 1
ATOM 651 N N . TYR A 1 87 ? 18.175 -15.055 -30.1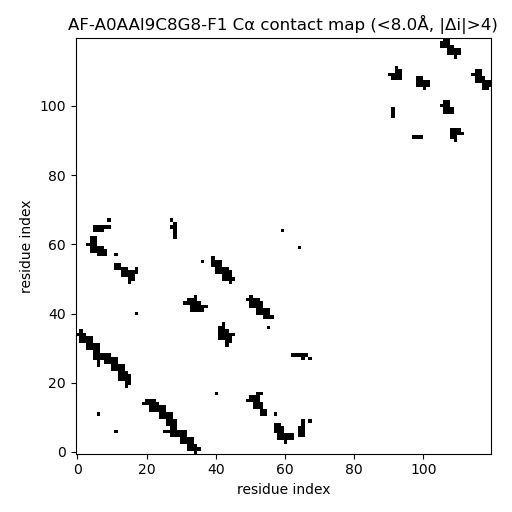78 1.00 47.66 87 TYR A N 1
ATOM 652 C CA . TYR A 1 87 ? 18.842 -14.507 -31.342 1.00 47.66 87 TYR A CA 1
ATOM 653 C C . TYR A 1 87 ? 18.889 -15.612 -32.382 1.00 47.66 87 TYR A C 1
ATOM 655 O O . TYR A 1 87 ? 19.785 -16.460 -32.403 1.00 47.66 87 TYR A O 1
ATOM 663 N N . SER A 1 88 ? 17.873 -15.580 -33.236 1.00 55.22 88 SER A N 1
ATOM 664 C CA . SER A 1 88 ? 18.014 -16.015 -34.611 1.00 55.22 88 SER A CA 1
ATOM 665 C C . SER A 1 88 ? 19.210 -15.283 -35.222 1.00 55.22 88 SER A C 1
ATOM 667 O O . SER A 1 88 ? 19.279 -14.057 -35.192 1.00 55.22 88 SER A O 1
ATOM 669 N N . ASP A 1 89 ? 20.128 -16.087 -35.747 1.00 50.19 89 ASP A N 1
ATOM 670 C CA . ASP A 1 89 ? 21.196 -15.725 -36.675 1.00 50.19 89 ASP A CA 1
ATOM 671 C C . ASP A 1 89 ? 22.441 -14.990 -36.113 1.00 50.19 89 ASP A C 1
ATOM 673 O O . ASP A 1 8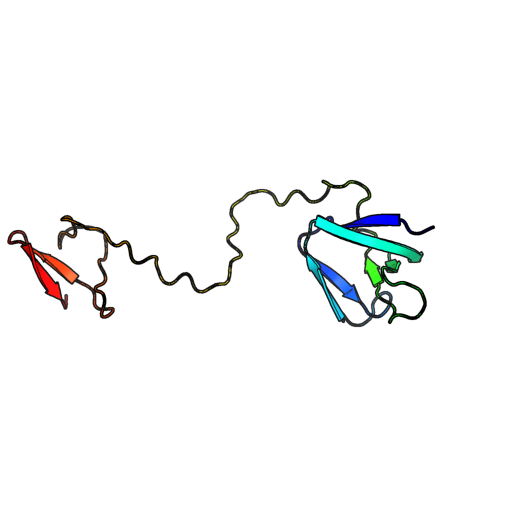9 ? 22.521 -13.770 -35.998 1.00 50.19 89 ASP A O 1
ATOM 677 N N . GLY A 1 90 ? 23.486 -15.770 -35.807 1.00 57.38 90 GLY A N 1
ATOM 678 C CA . GLY A 1 90 ? 24.775 -15.505 -36.463 1.00 57.38 90 GLY A CA 1
ATOM 679 C C . GLY A 1 90 ? 26.010 -15.115 -35.642 1.00 57.38 90 GLY A C 1
ATOM 680 O O . GLY A 1 90 ? 27.102 -15.497 -36.046 1.00 57.38 90 GLY A O 1
ATOM 681 N N . SER A 1 91 ? 25.928 -14.423 -34.500 1.00 61.03 91 SER A N 1
ATOM 682 C CA . SER A 1 91 ? 27.129 -13.702 -34.003 1.00 61.03 91 SER A CA 1
ATOM 683 C C . SER A 1 91 ? 27.527 -13.989 -32.554 1.00 61.03 91 SER A C 1
ATOM 685 O O . SER A 1 91 ? 27.659 -13.062 -31.753 1.00 61.03 91 SER A O 1
ATOM 687 N N . CYS A 1 92 ? 27.774 -15.259 -32.206 1.00 64.44 92 CYS A N 1
ATOM 688 C CA . CYS A 1 92 ? 28.464 -15.605 -30.954 1.00 64.44 92 CYS A CA 1
ATOM 689 C C . CYS A 1 92 ? 29.905 -16.089 -31.190 1.00 64.44 92 CYS A C 1
ATOM 691 O O . CYS A 1 92 ? 30.180 -17.285 -31.051 1.00 64.44 92 CYS A O 1
ATOM 693 N N . PRO A 1 93 ? 30.825 -15.187 -31.581 1.00 66.12 93 PRO A N 1
ATOM 694 C CA . PRO A 1 93 ? 32.214 -15.547 -31.824 1.00 66.12 93 PRO A CA 1
ATOM 695 C C . PRO A 1 93 ? 32.884 -15.988 -30.520 1.00 66.12 93 PRO A C 1
ATOM 697 O O . PRO A 1 93 ? 32.711 -15.349 -29.483 1.00 66.12 93 PRO A O 1
ATOM 700 N N . CYS A 1 94 ? 33.713 -17.034 -30.575 1.00 63.25 94 CYS A N 1
ATOM 701 C CA . CYS A 1 94 ? 34.501 -17.492 -29.420 1.00 63.25 94 CYS A CA 1
ATOM 702 C C . CYS A 1 94 ? 35.476 -16.421 -28.874 1.00 63.25 94 CYS A C 1
ATOM 704 O O . CYS A 1 94 ? 35.984 -16.567 -27.769 1.00 63.25 94 CYS A O 1
ATOM 706 N N . SER A 1 95 ? 35.713 -15.340 -29.628 1.00 62.12 95 SER A N 1
ATOM 707 C CA . SER A 1 95 ? 36.559 -14.198 -29.248 1.00 62.12 95 SER A CA 1
ATOM 708 C C . SER A 1 95 ? 35.778 -12.982 -28.724 1.00 62.12 95 SER A C 1
ATOM 710 O O . SER A 1 95 ? 36.371 -11.934 -28.490 1.00 62.12 95 SER A O 1
ATOM 712 N N . GLY A 1 96 ? 34.451 -13.069 -28.579 1.00 60.59 96 GLY A N 1
ATOM 713 C CA . GLY A 1 96 ? 33.628 -11.961 -28.086 1.00 60.59 96 GLY A CA 1
ATOM 714 C C . GLY A 1 96 ? 33.497 -11.940 -26.561 1.00 60.59 96 GLY A C 1
ATOM 715 O O . GLY A 1 96 ? 33.409 -12.981 -25.920 1.00 60.59 96 GLY A O 1
ATOM 716 N N . SER A 1 97 ? 33.351 -10.753 -25.968 1.00 59.19 97 SER A N 1
ATOM 717 C CA . SER A 1 97 ? 33.070 -10.574 -24.528 1.00 59.19 97 SER A CA 1
ATOM 718 C C . SER A 1 97 ? 31.666 -11.044 -24.097 1.00 59.19 97 SER A C 1
ATOM 720 O O . SER A 1 97 ? 31.250 -10.804 -22.963 1.00 59.19 97 SER A O 1
ATOM 722 N N . ARG A 1 98 ? 30.889 -11.661 -25.001 1.00 61.66 98 ARG A N 1
ATOM 723 C CA . ARG A 1 98 ? 29.511 -12.111 -24.762 1.00 61.66 98 ARG A CA 1
ATOM 724 C C . ARG A 1 98 ? 29.475 -13.620 -24.552 1.00 61.66 98 ARG A C 1
ATOM 726 O O . ARG A 1 98 ? 29.956 -14.388 -25.374 1.00 61.66 98 ARG A O 1
ATOM 733 N N . VAL A 1 99 ? 28.840 -14.034 -23.460 1.00 66.62 99 VAL A N 1
ATOM 734 C CA . VAL A 1 99 ? 28.644 -15.440 -23.095 1.00 66.62 99 VAL A CA 1
ATOM 735 C C . VAL A 1 99 ? 27.316 -15.929 -23.666 1.00 66.62 99 VAL A C 1
ATOM 737 O O . VAL A 1 99 ? 26.263 -15.465 -23.231 1.00 66.62 99 VAL A O 1
ATOM 740 N N . CYS A 1 100 ? 27.346 -16.898 -24.581 1.00 72.31 100 CYS A N 1
ATOM 741 C CA . CYS A 1 100 ? 26.127 -17.524 -25.096 1.00 72.31 100 CYS A CA 1
ATOM 742 C C . CYS A 1 100 ? 25.806 -18.815 -24.349 1.00 72.31 100 CYS A C 1
ATOM 744 O O . CYS A 1 100 ? 26.684 -19.631 -24.078 1.00 72.31 100 CYS A O 1
ATOM 746 N N . ILE A 1 101 ? 24.531 -18.994 -24.004 1.00 69.56 101 ILE A N 1
ATOM 747 C CA . ILE A 1 101 ? 24.034 -20.124 -23.216 1.00 69.56 101 ILE A CA 1
ATOM 748 C C . ILE A 1 101 ? 23.018 -20.881 -24.064 1.00 69.56 101 ILE A C 1
ATOM 750 O O . ILE A 1 101 ? 22.065 -20.302 -24.581 1.00 69.56 101 ILE A O 1
ATOM 754 N N . GLY A 1 102 ? 23.241 -22.180 -24.238 1.00 64.44 102 GLY A N 1
ATOM 755 C CA . GLY A 1 102 ? 22.362 -23.040 -25.015 1.00 64.44 102 GLY A CA 1
ATOM 756 C C . GLY A 1 102 ? 21.059 -23.370 -24.277 1.00 64.44 102 GLY A C 1
ATOM 757 O O . GLY A 1 102 ? 20.958 -23.193 -23.061 1.00 64.44 102 GLY A O 1
ATOM 758 N N . PRO A 1 103 ? 20.066 -23.947 -24.972 1.00 57.41 103 PRO A N 1
ATOM 759 C CA . PRO A 1 103 ? 18.776 -24.322 -24.380 1.00 57.41 103 PRO A CA 1
ATOM 760 C C . PRO A 1 103 ? 18.902 -25.333 -23.225 1.00 57.41 103 PRO A C 1
ATOM 762 O O . PRO A 1 103 ? 18.045 -25.361 -22.341 1.00 57.41 103 PRO A O 1
ATOM 765 N N . ARG A 1 104 ? 19.995 -26.113 -23.203 1.00 59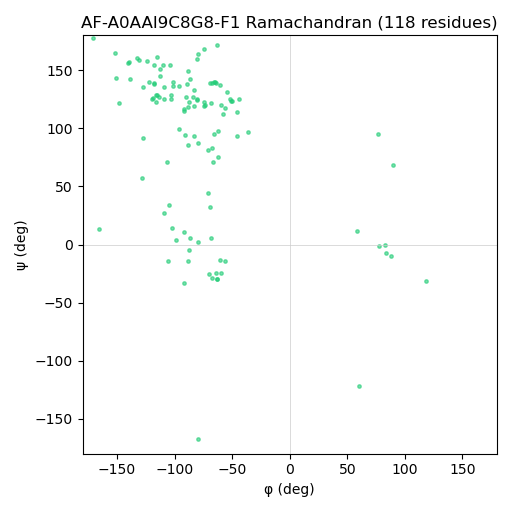.47 104 ARG A N 1
ATOM 766 C CA . ARG A 1 104 ? 20.368 -27.059 -22.136 1.00 59.47 104 ARG A CA 1
ATOM 767 C C . ARG A 1 104 ? 21.177 -26.437 -20.985 1.00 59.47 104 ARG A C 1
ATOM 769 O O . ARG A 1 104 ? 21.630 -27.159 -20.110 1.00 59.47 104 ARG A O 1
ATOM 776 N N . GLY A 1 105 ? 21.380 -25.119 -20.980 1.00 64.88 105 GLY A N 1
ATOM 777 C CA . GLY A 1 105 ? 22.072 -24.403 -19.900 1.00 64.88 105 GLY A CA 1
ATOM 778 C C . GLY A 1 105 ? 23.605 -24.406 -19.973 1.00 64.88 105 GLY A C 1
ATOM 779 O O . GLY A 1 105 ? 24.238 -23.781 -19.130 1.00 64.88 105 GLY A O 1
ATOM 780 N N . GLY A 1 106 ? 24.213 -25.051 -20.975 1.00 71.12 106 GLY A N 1
ATOM 781 C CA . GLY A 1 106 ? 25.664 -25.029 -21.200 1.00 71.12 106 GLY A CA 1
ATOM 782 C C . GLY A 1 106 ? 26.119 -23.834 -22.042 1.00 71.12 106 GLY A C 1
ATOM 783 O O . GLY A 1 106 ? 25.428 -23.448 -22.990 1.00 71.12 106 GLY A O 1
ATOM 784 N N . ARG A 1 107 ? 27.285 -23.261 -21.715 1.00 73.06 107 ARG A N 1
ATOM 785 C CA . ARG A 1 107 ? 27.914 -22.199 -22.517 1.00 73.06 107 ARG A CA 1
ATOM 786 C C . ARG A 1 107 ? 28.371 -22.751 -23.867 1.00 73.06 107 ARG A C 1
ATOM 788 O O . ARG A 1 107 ? 28.894 -23.864 -23.927 1.00 73.06 107 ARG A O 1
ATOM 795 N N . TYR A 1 108 ? 28.168 -21.981 -24.931 1.00 73.94 108 TYR A N 1
ATOM 796 C CA . TYR A 1 108 ? 28.630 -22.329 -26.272 1.00 73.94 108 TYR A CA 1
ATOM 797 C C . TYR A 1 108 ? 29.181 -21.112 -27.005 1.00 73.94 108 TYR A C 1
ATOM 799 O O . TYR A 1 108 ? 28.802 -19.980 -26.713 1.00 73.94 108 TYR A O 1
ATOM 807 N N . CYS A 1 109 ? 30.039 -21.362 -27.986 1.00 73.88 109 CYS A N 1
ATOM 808 C CA . CYS A 1 109 ? 30.433 -20.371 -28.979 1.00 73.88 109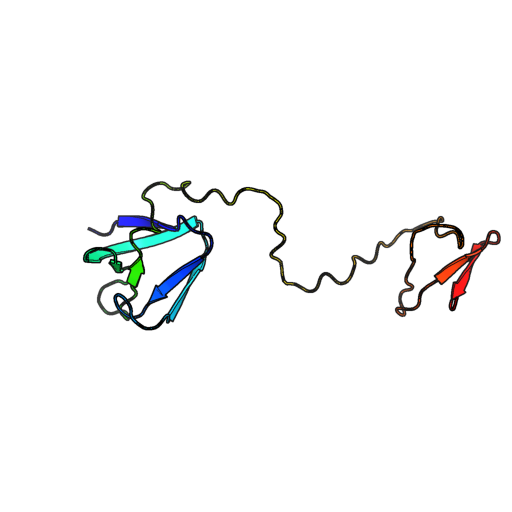 CYS A CA 1
ATOM 809 C C . CYS A 1 109 ? 30.360 -20.973 -30.387 1.00 73.88 109 CYS A C 1
ATOM 811 O O . CYS A 1 109 ? 30.300 -22.198 -30.552 1.00 73.88 109 CYS A O 1
ATOM 813 N N . ILE A 1 110 ? 30.295 -20.106 -31.396 1.00 71.19 110 ILE A N 1
ATOM 814 C CA . ILE A 1 110 ? 30.249 -20.469 -32.813 1.00 71.19 110 ILE A CA 1
ATOM 815 C C . ILE A 1 110 ? 31.644 -20.225 -33.394 1.00 71.19 110 ILE A C 1
ATOM 817 O O . ILE A 1 110 ? 32.199 -19.131 -33.259 1.00 71.19 110 ILE A O 1
ATOM 821 N N . THR A 1 111 ? 32.231 -21.253 -34.005 1.00 66.88 111 THR A N 1
ATOM 822 C CA . THR A 1 111 ? 33.491 -21.117 -34.748 1.00 66.88 111 THR A CA 1
ATOM 823 C C . THR A 1 111 ? 33.229 -20.542 -36.140 1.00 66.88 111 THR A C 1
ATOM 825 O O . THR A 1 111 ? 32.103 -20.585 -36.629 1.00 66.88 111 THR A O 1
ATOM 828 N N . SER A 1 112 ? 34.263 -20.042 -36.822 1.00 58.91 112 SER A N 1
ATOM 829 C CA . SER A 1 112 ? 34.148 -19.441 -38.164 1.00 58.91 112 SER A CA 1
ATOM 830 C C . SER A 1 112 ? 33.517 -20.358 -39.228 1.00 58.91 112 SER A C 1
ATOM 832 O O . SER A 1 112 ? 33.117 -19.876 -40.279 1.00 58.91 112 SER A O 1
ATOM 834 N N . GLY A 1 113 ? 33.402 -21.665 -38.959 1.00 59.59 113 GLY A N 1
ATOM 835 C CA . GLY A 1 113 ? 32.703 -22.641 -39.803 1.00 59.59 113 GLY A CA 1
ATOM 836 C C . GLY A 1 113 ? 31.223 -22.865 -39.457 1.00 59.59 113 GLY A C 1
ATOM 837 O O . GLY A 1 113 ? 30.648 -23.842 -39.919 1.00 59.59 113 GLY A O 1
ATOM 838 N N . GLY A 1 114 ? 30.615 -22.043 -38.595 1.00 63.06 114 GLY A N 1
ATOM 839 C CA . GLY A 1 114 ? 29.194 -22.144 -38.225 1.00 63.06 114 GLY A CA 1
ATOM 840 C C . GLY A 1 114 ? 28.858 -23.251 -37.215 1.00 63.06 114 GLY A C 1
ATOM 841 O O . GLY A 1 114 ? 27.709 -23.380 -36.789 1.00 63.06 114 GLY A O 1
ATOM 842 N N . ASN A 1 115 ? 29.849 -24.029 -36.774 1.00 64.00 115 ASN A N 1
ATOM 843 C CA . ASN A 1 115 ? 29.643 -25.132 -35.840 1.00 64.00 115 ASN A CA 1
ATOM 844 C C . ASN A 1 115 ? 29.606 -24.644 -34.384 1.00 64.00 115 ASN A C 1
ATOM 846 O O . ASN A 1 115 ? 30.476 -23.894 -33.932 1.00 64.00 115 ASN A O 1
ATOM 850 N N . LYS A 1 116 ? 28.600 -25.106 -33.627 1.00 69.12 116 LYS A N 1
ATOM 851 C CA . LYS A 1 116 ? 28.443 -24.822 -32.191 1.00 69.12 116 LYS A CA 1
ATOM 852 C C . LYS A 1 116 ? 29.341 -25.746 -31.377 1.00 69.12 116 LYS A C 1
ATOM 854 O O . LYS A 1 116 ? 29.196 -26.965 -31.454 1.00 69.12 116 LYS A O 1
ATOM 859 N N . ARG A 1 117 ? 30.211 -25.175 -30.543 1.00 64.88 117 ARG A N 1
ATOM 860 C CA . ARG A 1 117 ? 31.039 -25.936 -29.600 1.00 64.88 117 ARG A CA 1
ATOM 861 C C . ARG A 1 117 ? 30.624 -25.617 -28.169 1.00 64.88 117 ARG A C 1
ATOM 863 O O . ARG A 1 117 ? 30.541 -24.451 -27.791 1.00 64.88 117 ARG A O 1
ATOM 870 N N . TYR A 1 118 ? 30.344 -26.663 -27.401 1.00 63.38 118 TYR A N 1
ATOM 871 C CA . TYR A 1 118 ? 30.051 -26.599 -25.971 1.00 63.38 118 TYR A CA 1
ATOM 872 C C . TYR A 1 118 ? 31.304 -27.028 -25.200 1.00 63.38 118 TYR A C 1
ATOM 874 O O . TYR A 1 118 ? 31.956 -27.984 -25.614 1.00 63.38 118 TYR A O 1
ATOM 882 N N . GLY A 1 119 ? 31.622 -26.355 -24.092 1.00 61.31 119 GLY A N 1
ATOM 883 C CA . GLY A 1 119 ? 32.727 -26.752 -23.209 1.00 61.31 119 GLY A CA 1
ATOM 884 C C . GLY A 1 119 ? 34.079 -26.131 -23.562 1.00 61.31 119 GLY A C 1
ATOM 885 O O . GLY A 1 119 ? 34.997 -26.839 -23.972 1.00 61.31 119 GLY A O 1
ATOM 886 N N . VAL A 1 120 ? 34.190 -24.817 -23.360 1.00 53.38 120 VAL A N 1
ATOM 887 C CA . VAL A 1 120 ? 35.466 -24.179 -23.003 1.00 53.38 120 VAL A CA 1
ATOM 888 C C . VAL A 1 120 ? 35.390 -23.704 -21.563 1.00 53.38 120 VAL A C 1
ATOM 890 O O . VAL A 1 120 ? 34.290 -23.236 -21.172 1.00 53.38 120 VAL A O 1
#

Secondary structure (DSSP, 8-state):
--EEEEE-SSEEEEESSTT--EEEEEETT-EEEE-EEETTEEE-S-TTS---EEEGGGEESSTTS-----S------S----------SS--BTTSSPPEE-TTS-EEEE-TTS-EEE--

Foldseek 3Di:
DKAKKFFLDQKWFKALDDVHDGPDIDGGLDIAIFPDDDPQWTFRDDPPDRTIITGPVRIGRDSPSHDPPPPPPPPPPPPPPPPQPPDDDDDFAPPDPDWHADPVGFTWGAYPVRDIDTDD

Sequence (120 aa):
MAETQFVSTSTLNQRSSPNGKIIGRLAGGDSVVVYERKGEWARVSAQGVPAKWVSSKLLCSGSGCYRPTNRPVSSSRKNLRPARSDYSDGSCPCSGSRVCIGPRGGRYCITSGGNKRYGV

Solvent-accessible surface area (backbone atoms only — not comparable to full-atom values): 7482 Å² total; per-residue (Å²): 125,72,44,70,29,21,25,46,38,76,67,43,61,29,13,57,36,84,95,46,61,75,76,48,75,41,53,44,52,43,79,45,52,32,57,47,76,60,85,65,27,25,29,57,37,62,89,97,49,80,57,32,22,33,53,44,86,46,43,34,80,49,100,65,67,38,66,78,69,85,64,88,72,82,76,68,90,55,88,74,64,75,78,79,76,83,70,80,80,88,84,47,47,78,88,49,100,63,86,44,67,44,100,86,72,46,52,39,30,34,47,100,84,73,50,78,47,70,78,132

Mean predicted aligned error: 16.46 Å